Protein AF-A0A8T5TA54-F1 (afdb_monomer)

Solvent-accessible surface area (backbone atoms only — not comparable to full-atom values): 8574 Å² total; per-residue (Å²): 131,85,80,82,76,90,72,83,87,49,63,89,82,46,82,52,91,82,35,67,62,57,64,51,50,52,51,51,45,52,52,49,43,54,49,49,35,72,75,44,66,84,47,61,58,40,90,82,61,46,51,66,59,53,41,54,52,49,54,53,52,48,52,46,51,52,58,50,44,57,58,44,47,53,36,53,55,52,30,76,78,40,66,86,40,66,66,41,48,51,49,36,52,53,46,52,55,49,50,53,55,52,46,69,51,51,49,58,60,63,57,36,56,61,66,36,52,70,70,56,48,53,54,43,63,70,31,78,76,28,62,92,47,34,65,59,55,53,52,50,56,72,40,57,92,82,112

Sequence (147 aa):
MSKQIIEWDLSNLYKGTDDPKINKDMKNIEKLAMKFNSEVKSKLVDASLKPAQLKEWYITLEEIFERMFYLNLFSVLLYSTTSIDDKVKELKAKMEEFSVKINEIVVFFELELNFISEEKYQELLNSPELTNYRHALEFNRLKKDHQ

pLDDT: mean 92.97, std 9.49, range [38.5, 98.81]

Secondary structure (DSSP, 8-state):
----------TTT-SSTT-HHHHHHHHHHHHHHHHHHHHHTTTTT-TT--HHHHHHHHHHHHHHHHHHHHHHHHHHHHHHHHTT-HHHHHHHHHHHHHHHHHHHHHTHHHHHHHHS-HHHHHHHHT-GGGGGGHHHHHHHHHHGGG-

Nearest PDB structures (foldseek):
  3ce2-assembly1_A  TM=7.418E-01  e=1.760E-02  Chlamydia abortus S26/3
  3lg7-assembly1_C  TM=5.269E-01  e=3.759E+00  synthetic construct
  1ez3-assembly1_A  TM=4.646E-01  e=7.739E+00  Rattus norvegicus

Mean predicted aligned error: 4.53 Å

Foldseek 3Di:
DPPPDPADPLVVLAPDLPGVVLVVLLVVLLVLLLVLLVVCFPVLQDPPDDLLNVLVSVVSVVVSVVSLVSQQVSLVSCCVVPVVDPSSVVSNVVSVVSVVVSCVSNVSVLVSLLNHDPVSLVVNLPDPSCPVVNVVSVVSNVCSVVD

Structure (mmCIF, N/CA/C/O backbone):
data_AF-A0A8T5TA54-F1
#
_entry.id   AF-A0A8T5TA54-F1
#
loop_
_atom_site.group_PDB
_atom_site.id
_atom_site.type_symbol
_atom_site.label_atom_id
_atom_site.label_alt_id
_atom_site.label_comp_id
_atom_site.label_asym_id
_atom_site.label_entity_id
_atom_site.label_seq_id
_atom_site.pdbx_PDB_ins_code
_atom_site.Cartn_x
_atom_site.Cartn_y
_atom_site.Cartn_z
_atom_site.occupancy
_atom_site.B_iso_or_equiv
_atom_site.auth_seq_id
_atom_site.auth_comp_id
_atom_site.auth_asym_id
_atom_site.auth_atom_id
_atom_site.pdbx_PDB_model_num
ATOM 1 N N . MET A 1 1 ? -33.623 20.644 26.589 1.00 38.50 1 MET A N 1
ATOM 2 C CA . MET A 1 1 ? -33.645 20.292 25.154 1.00 38.50 1 MET A CA 1
ATOM 3 C C . MET A 1 1 ? -32.517 19.304 24.924 1.00 38.50 1 MET A C 1
ATOM 5 O O . MET A 1 1 ? -31.386 19.641 25.256 1.00 38.50 1 MET A O 1
ATOM 9 N N . SER A 1 2 ? -32.807 18.082 24.476 1.00 48.84 2 SER A N 1
ATOM 10 C CA . SER A 1 2 ? -31.755 17.141 24.088 1.00 48.84 2 SER A CA 1
ATOM 11 C C . SER A 1 2 ? -31.032 17.726 22.879 1.00 48.84 2 SER A C 1
ATOM 13 O O . SER A 1 2 ? -31.647 18.043 21.863 1.00 48.84 2 SER A O 1
ATOM 15 N N . LYS A 1 3 ? -29.727 17.955 23.018 1.00 58.38 3 LYS A N 1
ATOM 16 C CA . LYS A 1 3 ? -28.882 18.400 21.914 1.00 58.38 3 LYS A CA 1
ATOM 17 C C . LYS A 1 3 ? -28.807 17.227 20.940 1.00 58.38 3 LYS A C 1
ATOM 19 O O . LYS A 1 3 ? -28.137 16.244 21.229 1.00 58.38 3 LYS A O 1
ATOM 24 N N . GLN A 1 4 ? -29.575 17.285 19.858 1.00 54.06 4 GLN A N 1
ATOM 25 C CA . GLN A 1 4 ? -29.543 16.264 18.820 1.00 54.06 4 GLN A CA 1
ATOM 26 C C . GLN A 1 4 ? -28.219 16.438 18.072 1.00 54.06 4 GLN A C 1
ATOM 28 O O . GLN A 1 4 ? -28.051 17.370 17.288 1.00 54.06 4 GLN A O 1
ATOM 33 N N . ILE A 1 5 ? -27.233 15.621 18.431 1.00 64.50 5 ILE A N 1
ATOM 34 C CA . ILE A 1 5 ? -25.933 15.602 17.770 1.00 64.50 5 ILE A CA 1
ATOM 35 C C . ILE A 1 5 ? -26.154 14.857 16.455 1.00 64.50 5 ILE A C 1
ATOM 37 O O . ILE A 1 5 ? -26.618 13.720 16.451 1.00 64.50 5 ILE A O 1
ATOM 41 N N . ILE A 1 6 ? -25.910 15.533 15.334 1.00 69.94 6 ILE A N 1
ATOM 42 C CA . ILE A 1 6 ? -25.841 14.872 14.032 1.00 69.94 6 ILE A CA 1
ATOM 43 C C . ILE A 1 6 ? -24.541 14.069 14.052 1.00 69.94 6 ILE A C 1
ATOM 45 O O . ILE A 1 6 ? -23.458 14.652 14.057 1.00 69.94 6 ILE A O 1
ATOM 49 N N . GLU A 1 7 ? -24.660 12.749 14.130 1.00 70.94 7 GLU A N 1
ATOM 50 C CA . GLU A 1 7 ? -23.531 11.823 14.089 1.00 70.94 7 GLU A CA 1
ATOM 51 C C . GLU A 1 7 ? -23.404 11.216 12.689 1.00 70.94 7 GLU A C 1
ATOM 53 O O . GLU A 1 7 ? -24.391 11.052 11.967 1.00 70.94 7 GLU A O 1
ATOM 58 N N . TRP A 1 8 ? -22.173 10.896 12.295 1.00 75.19 8 TRP A N 1
ATOM 59 C CA . TRP A 1 8 ? -21.917 10.151 11.069 1.00 75.19 8 TRP A CA 1
ATOM 60 C C . TRP A 1 8 ? -22.363 8.699 11.261 1.00 75.19 8 TRP A C 1
ATOM 62 O O . TRP A 1 8 ? -21.901 8.035 12.188 1.00 75.19 8 TRP A O 1
ATOM 72 N N . ASP A 1 9 ? -23.208 8.177 10.370 1.00 83.94 9 ASP A N 1
ATOM 73 C CA . ASP A 1 9 ? -23.465 6.736 10.331 1.00 83.94 9 ASP A CA 1
ATOM 74 C C . ASP A 1 9 ? -22.277 6.018 9.676 1.00 83.94 9 ASP A C 1
ATOM 76 O O . ASP A 1 9 ? -22.129 5.975 8.452 1.00 83.94 9 ASP A O 1
ATOM 80 N N . LEU A 1 10 ? -21.403 5.471 10.521 1.00 87.38 10 LEU A N 1
ATOM 81 C CA . LEU A 1 10 ? -20.198 4.750 10.113 1.00 87.38 10 LEU A CA 1
ATOM 82 C C . LEU A 1 10 ? -20.399 3.232 10.043 1.00 87.38 10 LEU A C 1
ATOM 84 O O . LEU A 1 10 ? -19.447 2.510 9.738 1.00 87.38 10 LEU A O 1
ATOM 88 N N . SER A 1 11 ? -21.614 2.734 10.292 1.00 86.50 11 SER A N 1
ATOM 89 C CA . SER A 1 11 ? -21.895 1.294 10.387 1.00 86.50 11 SER A CA 1
ATOM 90 C C . SER A 1 11 ? -21.624 0.531 9.085 1.00 86.50 11 SER A C 1
ATOM 92 O O . SER A 1 11 ? -21.321 -0.663 9.121 1.00 86.50 11 SER A O 1
ATOM 94 N N . ASN A 1 12 ? -21.643 1.234 7.947 1.00 89.44 12 ASN A N 1
ATOM 95 C CA . ASN A 1 12 ? -21.236 0.710 6.642 1.00 89.44 12 ASN A CA 1
ATOM 96 C C . ASN A 1 12 ? -19.732 0.381 6.559 1.00 89.44 12 ASN A C 1
ATOM 98 O O . ASN A 1 12 ? -19.337 -0.455 5.747 1.00 89.44 12 ASN A O 1
ATOM 102 N N . LEU A 1 13 ? -18.889 1.019 7.381 1.00 92.56 13 LEU A N 1
ATOM 103 C CA . LEU A 1 13 ? -17.454 0.730 7.471 1.00 92.56 13 LEU A CA 1
ATOM 104 C C . LEU A 1 13 ? -17.177 -0.313 8.560 1.00 92.56 13 LEU A C 1
ATOM 106 O O . LEU A 1 13 ? -16.640 -1.391 8.267 1.00 92.56 13 LEU A O 1
ATOM 110 N N . TYR A 1 14 ? -17.552 0.022 9.800 1.00 95.56 14 TYR A N 1
ATOM 111 C CA . TYR A 1 14 ? -17.372 -0.791 11.005 1.00 95.56 14 TYR A CA 1
ATOM 112 C C . TYR A 1 14 ? -18.432 -0.435 12.053 1.00 95.56 14 TYR A C 1
ATOM 114 O O . TYR A 1 14 ? -18.876 0.708 12.152 1.00 95.56 14 TYR A O 1
ATOM 122 N N . LYS A 1 15 ? -18.812 -1.405 12.885 1.00 93.38 15 LYS A N 1
ATOM 123 C CA . LYS A 1 15 ? -19.857 -1.252 13.912 1.00 93.38 15 LYS A CA 1
ATOM 124 C C . LYS A 1 15 ? -19.413 -0.478 15.158 1.00 93.38 15 LYS A C 1
ATOM 126 O O . LYS A 1 15 ? -20.255 -0.141 15.983 1.00 93.38 15 LYS A O 1
ATOM 131 N N . GLY A 1 16 ? -18.113 -0.248 15.331 1.00 92.06 16 GLY A N 1
ATOM 132 C CA . GLY A 1 16 ? -17.527 0.400 16.506 1.00 92.06 16 GLY A CA 1
ATOM 133 C C . GLY A 1 16 ? -16.047 0.050 16.672 1.00 92.06 16 GLY A C 1
ATOM 134 O O . GLY A 1 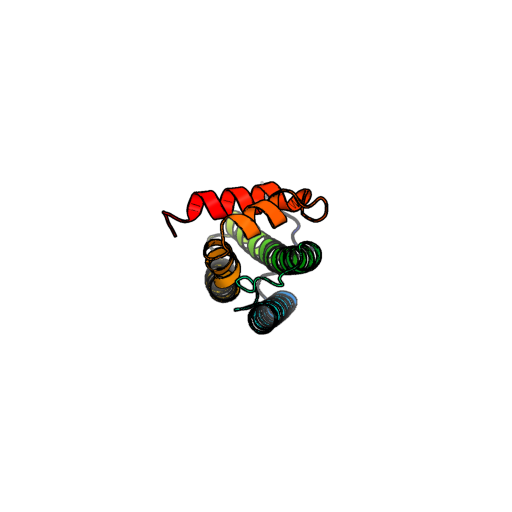16 ? -15.492 -0.692 15.864 1.00 92.06 16 GLY A O 1
ATOM 135 N N . THR A 1 17 ? -15.411 0.556 17.733 1.00 93.62 17 THR A N 1
ATOM 136 C CA . THR A 1 17 ? -13.975 0.336 18.020 1.00 93.62 17 THR A CA 1
ATOM 137 C C . THR A 1 17 ? -13.611 -1.139 18.199 1.00 93.62 17 THR A C 1
ATOM 139 O O . THR A 1 17 ? -12.500 -1.545 17.871 1.00 93.62 17 THR A O 1
ATOM 142 N N . ASP A 1 18 ? -14.562 -1.940 18.683 1.00 93.50 18 ASP A N 1
ATOM 143 C CA . ASP A 1 18 ? -14.373 -3.355 19.012 1.00 93.50 18 ASP A CA 1
ATOM 144 C C . ASP A 1 18 ? -14.824 -4.290 17.868 1.00 93.50 18 ASP A C 1
ATOM 146 O O . ASP A 1 18 ? -14.910 -5.506 18.052 1.00 93.50 18 ASP A O 1
ATOM 150 N N . ASP A 1 19 ? -15.135 -3.753 16.678 1.00 96.94 19 ASP A N 1
ATOM 151 C CA . ASP A 1 19 ? -15.558 -4.570 15.537 1.00 96.94 19 ASP A CA 1
ATOM 152 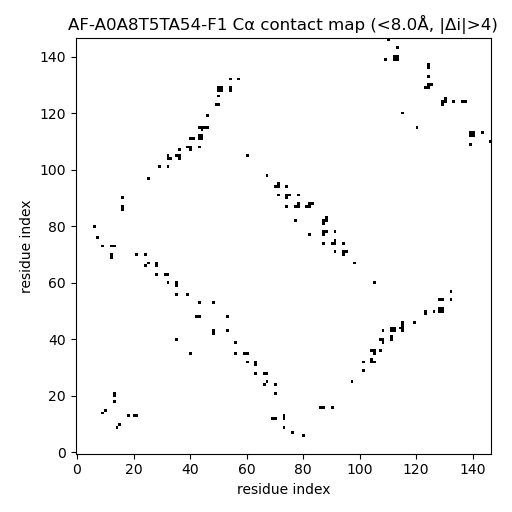C C . ASP A 1 19 ? -14.414 -5.508 15.090 1.00 96.94 19 ASP A C 1
ATOM 154 O O . ASP A 1 19 ? -13.352 -5.040 14.656 1.00 96.94 19 ASP A O 1
ATOM 158 N N . PRO A 1 20 ? -14.597 -6.845 15.128 1.00 96.81 20 PRO A N 1
ATOM 159 C CA . PRO A 1 20 ? -13.560 -7.795 14.727 1.00 96.81 20 PRO A CA 1
ATOM 160 C C . PRO A 1 20 ? -13.126 -7.638 13.262 1.00 96.81 20 PRO A C 1
ATOM 162 O O . PRO A 1 20 ? -12.019 -8.063 12.907 1.00 96.81 20 PRO A O 1
ATOM 165 N N . LYS A 1 21 ? -13.955 -7.016 12.412 1.00 97.12 21 LYS A N 1
ATOM 166 C CA . LYS A 1 21 ? -13.613 -6.695 11.023 1.00 97.12 21 LYS A CA 1
ATOM 167 C C . LYS A 1 21 ? -12.390 -5.777 10.935 1.00 97.12 21 LYS A C 1
ATOM 169 O O . LYS A 1 21 ? -11.590 -5.981 10.033 1.00 97.12 21 LYS A O 1
ATOM 174 N N . ILE A 1 22 ? -12.171 -4.873 11.895 1.00 97.69 22 ILE A N 1
ATOM 175 C CA . ILE A 1 22 ? -10.990 -3.987 11.930 1.00 97.69 22 ILE A CA 1
ATOM 176 C C . ILE A 1 22 ? -9.711 -4.825 11.955 1.00 97.69 22 ILE A C 1
ATOM 178 O O . ILE A 1 22 ? -8.864 -4.721 11.073 1.00 97.69 22 ILE A O 1
ATOM 182 N N . ASN A 1 23 ? -9.598 -5.732 12.928 1.00 97.44 23 ASN A N 1
ATOM 183 C CA . ASN A 1 23 ? -8.420 -6.592 13.061 1.00 97.44 23 ASN A CA 1
ATOM 184 C C . ASN A 1 23 ? -8.252 -7.538 11.862 1.00 97.44 23 ASN A C 1
ATOM 186 O O . ASN A 1 23 ? -7.126 -7.877 11.494 1.00 97.44 23 ASN A O 1
ATOM 190 N N . LYS A 1 24 ? -9.358 -7.988 11.256 1.00 98.19 24 LYS A N 1
ATOM 191 C CA . LYS A 1 24 ? -9.326 -8.806 10.037 1.00 98.19 24 LYS A CA 1
ATOM 192 C C . LYS A 1 24 ? -8.774 -8.013 8.851 1.00 98.19 24 LYS A C 1
ATOM 194 O O . LYS A 1 24 ? -7.896 -8.516 8.153 1.00 98.19 24 LYS A O 1
ATOM 199 N N . ASP A 1 25 ? -9.255 -6.793 8.647 1.00 98.19 25 ASP A N 1
ATOM 200 C CA . ASP A 1 25 ? -8.842 -5.934 7.541 1.00 98.19 25 ASP A CA 1
ATOM 201 C C . ASP A 1 25 ? -7.376 -5.508 7.700 1.00 98.19 25 ASP A C 1
ATOM 203 O O . ASP A 1 25 ? -6.616 -5.647 6.744 1.00 98.19 25 ASP A O 1
ATOM 207 N N . MET A 1 26 ? -6.924 -5.158 8.913 1.00 98.50 26 MET A N 1
ATOM 208 C CA . MET A 1 26 ? -5.500 -4.906 9.199 1.00 98.50 26 MET A CA 1
ATOM 209 C C . MET A 1 26 ? -4.612 -6.096 8.809 1.00 98.50 26 MET A C 1
ATOM 211 O O . MET A 1 26 ? -3.628 -5.933 8.091 1.00 98.50 26 MET A O 1
ATOM 215 N N . LYS A 1 27 ? -4.975 -7.318 9.225 1.00 98.62 27 LYS A N 1
ATOM 216 C CA . LYS A 1 27 ? -4.213 -8.530 8.873 1.00 98.62 27 LYS A CA 1
ATOM 217 C C . LYS A 1 27 ? -4.182 -8.780 7.366 1.00 98.62 27 LYS A C 1
ATOM 219 O O . LYS A 1 27 ? -3.160 -9.215 6.841 1.00 98.62 27 LYS A O 1
ATOM 224 N N . ASN A 1 28 ? -5.291 -8.528 6.672 1.00 98.50 28 ASN A N 1
ATOM 225 C CA . ASN A 1 28 ? -5.367 -8.696 5.223 1.00 98.50 28 ASN A CA 1
ATOM 226 C C . ASN A 1 28 ? -4.494 -7.674 4.485 1.00 98.50 28 ASN A C 1
ATOM 228 O O . ASN A 1 28 ? -3.778 -8.062 3.564 1.00 98.50 28 ASN A O 1
ATOM 232 N N . ILE A 1 29 ? -4.519 -6.406 4.909 1.00 98.69 29 ILE A N 1
ATOM 233 C CA . ILE A 1 29 ? -3.684 -5.333 4.351 1.00 98.69 29 ILE A CA 1
ATOM 234 C C . ILE A 1 29 ? -2.205 -5.651 4.574 1.00 98.69 29 ILE A C 1
ATOM 236 O O . ILE A 1 29 ? -1.429 -5.624 3.626 1.00 98.69 29 ILE A O 1
ATOM 240 N N . GLU A 1 30 ? -1.819 -6.028 5.796 1.00 98.75 30 GLU A N 1
ATOM 241 C CA . GLU A 1 30 ? -0.433 -6.392 6.107 1.00 98.75 30 GLU A CA 1
ATOM 242 C C . GLU A 1 30 ? 0.045 -7.573 5.259 1.00 98.75 30 GLU A C 1
ATOM 244 O O . GLU A 1 30 ? 1.121 -7.520 4.665 1.00 98.75 30 GLU A O 1
ATOM 249 N N . LYS A 1 31 ? -0.776 -8.621 5.136 1.00 98.69 31 LYS A N 1
ATOM 250 C CA . LYS A 1 31 ? -0.457 -9.778 4.295 1.00 98.69 31 LYS A CA 1
ATOM 251 C C . LYS A 1 31 ? -0.294 -9.388 2.824 1.00 98.69 31 LYS A C 1
ATOM 253 O 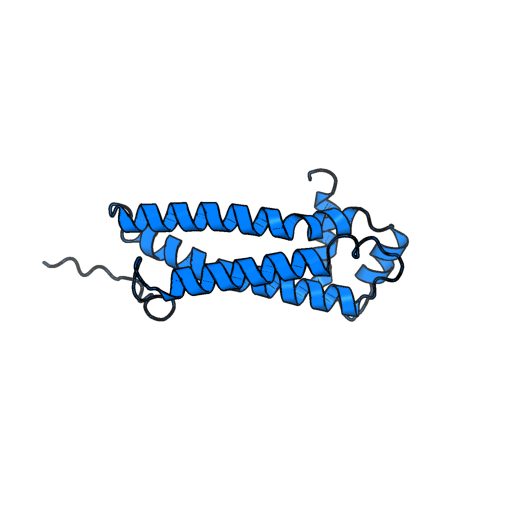O . LYS A 1 31 ? 0.617 -9.893 2.170 1.00 98.69 31 LYS A O 1
ATOM 258 N N . LEU A 1 32 ? -1.166 -8.522 2.304 1.00 98.69 32 LEU A N 1
ATOM 259 C CA . LEU A 1 32 ? -1.087 -8.036 0.927 1.00 98.69 32 LEU A CA 1
ATOM 260 C C . LEU A 1 32 ? 0.184 -7.206 0.708 1.00 98.69 32 LEU A C 1
ATOM 262 O O . LEU A 1 32 ? 0.917 -7.476 -0.238 1.00 98.69 32 LEU A O 1
ATOM 266 N N . ALA A 1 33 ? 0.495 -6.277 1.615 1.00 98.81 33 ALA A N 1
ATOM 267 C CA . ALA A 1 33 ? 1.693 -5.444 1.549 1.00 98.81 33 ALA A CA 1
ATOM 268 C C . ALA A 1 33 ? 2.986 -6.270 1.630 1.00 98.81 33 ALA A C 1
ATOM 270 O O . ALA A 1 33 ? 3.903 -6.063 0.838 1.00 98.81 33 ALA A O 1
ATOM 271 N N . MET A 1 34 ? 3.055 -7.254 2.534 1.00 98.69 34 MET A N 1
ATOM 272 C CA . MET A 1 34 ? 4.206 -8.160 2.632 1.00 98.69 34 MET A CA 1
ATOM 273 C C . MET A 1 34 ? 4.380 -9.004 1.370 1.00 98.69 34 MET A C 1
ATOM 275 O O . MET A 1 34 ? 5.501 -9.157 0.883 1.00 98.69 34 MET A O 1
ATOM 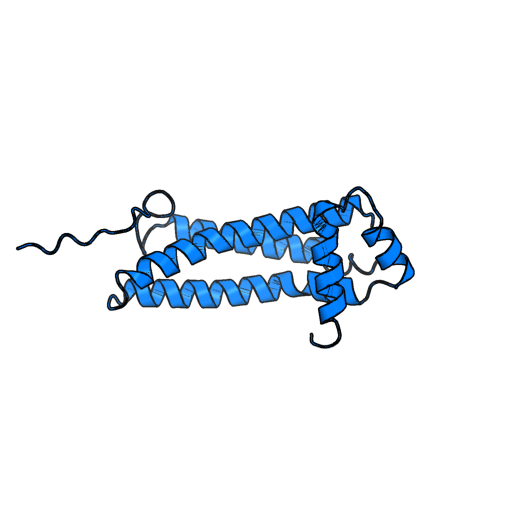279 N N . LYS A 1 35 ? 3.277 -9.529 0.821 1.00 98.56 35 LYS A N 1
ATOM 280 C CA . LYS A 1 35 ? 3.301 -10.269 -0.443 1.00 98.56 35 LYS A CA 1
ATOM 281 C C . LYS A 1 35 ? 3.821 -9.377 -1.570 1.00 98.56 35 LYS A C 1
ATOM 283 O O . LYS A 1 35 ? 4.776 -9.761 -2.239 1.00 98.56 35 LYS A O 1
ATOM 288 N N . PHE A 1 36 ? 3.255 -8.180 -1.714 1.00 98.62 36 PHE A N 1
ATOM 289 C CA . PHE A 1 36 ? 3.673 -7.186 -2.699 1.00 98.62 36 PHE A CA 1
ATOM 290 C C . PHE A 1 36 ? 5.167 -6.867 -2.586 1.00 98.62 36 PHE A C 1
ATOM 292 O O . PHE A 1 36 ? 5.891 -6.981 -3.570 1.00 98.62 36 PHE A O 1
ATOM 299 N N . ASN A 1 37 ? 5.660 -6.575 -1.380 1.00 98.56 37 ASN A N 1
ATOM 300 C CA . ASN A 1 37 ? 7.084 -6.345 -1.152 1.00 98.56 37 ASN A CA 1
ATOM 301 C C . ASN A 1 37 ? 7.928 -7.539 -1.619 1.00 98.56 37 ASN A C 1
ATOM 303 O O . ASN A 1 37 ? 8.821 -7.368 -2.443 1.00 98.56 37 ASN A O 1
ATOM 307 N N . SER A 1 38 ? 7.600 -8.756 -1.180 1.00 98.12 38 SER A N 1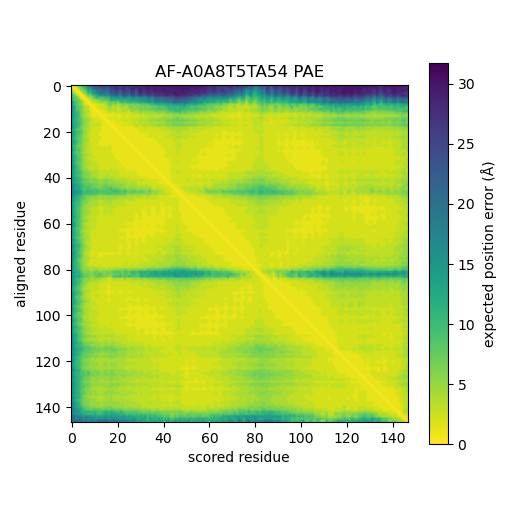
ATOM 308 C CA . SER A 1 38 ? 8.369 -9.952 -1.548 1.00 98.12 38 SER A CA 1
ATOM 309 C C . SER A 1 38 ? 8.375 -10.248 -3.053 1.00 98.12 38 SER A C 1
ATOM 311 O O . SER A 1 38 ? 9.347 -10.787 -3.579 1.00 98.12 38 SER A O 1
ATOM 313 N N . GLU A 1 39 ? 7.293 -9.905 -3.754 1.00 96.75 39 GLU A N 1
ATOM 314 C CA . GLU A 1 39 ? 7.126 -10.196 -5.175 1.00 96.75 39 GLU A CA 1
ATOM 315 C C . GLU A 1 39 ? 7.696 -9.104 -6.081 1.00 96.75 39 GLU A C 1
ATOM 317 O O . GLU A 1 39 ? 8.021 -9.413 -7.227 1.00 96.75 39 GLU A O 1
ATOM 322 N N . VAL A 1 40 ? 7.815 -7.863 -5.607 1.00 97.75 40 VAL A N 1
ATOM 323 C CA . VAL A 1 40 ? 8.156 -6.697 -6.443 1.00 97.75 40 VAL A CA 1
ATOM 324 C C . VAL A 1 40 ? 9.520 -6.107 -6.111 1.00 97.75 40 VAL A C 1
ATOM 326 O O . VAL A 1 40 ? 10.206 -5.623 -7.013 1.00 97.75 40 VAL A O 1
ATOM 329 N N . LYS A 1 41 ? 9.946 -6.168 -4.847 1.00 95.88 41 LYS A N 1
ATOM 330 C CA . LYS A 1 41 ? 11.214 -5.584 -4.409 1.00 95.88 41 LYS A CA 1
ATOM 331 C C . LYS A 1 41 ? 12.385 -6.131 -5.225 1.00 95.88 41 LYS A C 1
ATOM 333 O O . LYS A 1 41 ? 12.456 -7.321 -5.532 1.00 95.88 41 LYS A O 1
ATOM 338 N N . SER A 1 42 ? 13.291 -5.233 -5.587 1.00 94.12 42 SER A N 1
ATOM 339 C CA . SER A 1 42 ? 14.456 -5.429 -6.452 1.00 94.12 42 SER A CA 1
ATOM 340 C C . SER A 1 42 ? 14.155 -5.728 -7.923 1.00 94.12 42 SER A C 1
ATOM 342 O O . SER A 1 42 ? 15.094 -5.868 -8.703 1.00 94.12 42 SER A O 1
ATOM 344 N N . LYS A 1 43 ? 12.884 -5.789 -8.341 1.00 95.00 43 LYS A N 1
ATOM 345 C CA . LYS A 1 43 ? 12.505 -6.009 -9.750 1.00 95.00 43 LYS A CA 1
ATOM 346 C C . LYS A 1 43 ? 12.218 -4.717 -10.512 1.00 95.00 43 LYS A C 1
ATOM 348 O O . LYS A 1 43 ? 12.136 -4.749 -11.735 1.00 95.00 43 LYS A O 1
ATOM 353 N N . LEU A 1 44 ? 12.061 -3.588 -9.818 1.00 92.88 44 LEU A N 1
ATOM 354 C CA . LEU A 1 44 ? 11.792 -2.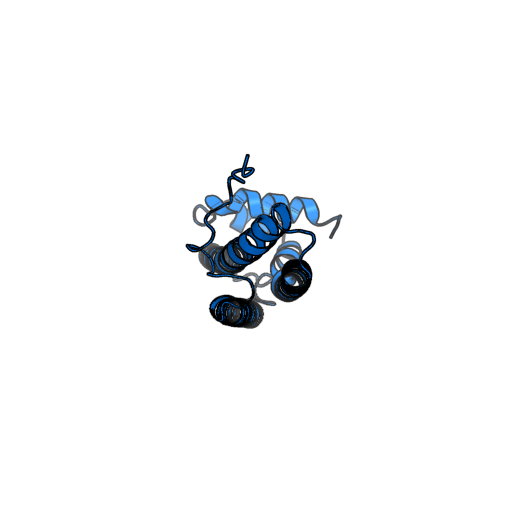289 -10.447 1.00 92.88 44 LEU A CA 1
ATOM 355 C C . LEU A 1 44 ? 13.004 -1.739 -11.203 1.00 92.88 44 LEU A C 1
ATOM 357 O O . LEU A 1 44 ? 12.844 -1.070 -12.217 1.00 92.88 44 LEU A O 1
ATOM 361 N N . VAL A 1 45 ? 14.210 -2.056 -10.729 1.00 92.00 45 VAL A N 1
ATOM 362 C CA . VAL A 1 45 ? 15.483 -1.640 -11.341 1.00 92.00 45 VAL A CA 1
ATOM 363 C C . VAL A 1 45 ? 15.932 -2.545 -12.492 1.00 92.00 45 VAL A C 1
ATOM 365 O O . VAL A 1 45 ? 16.952 -2.278 -13.125 1.00 92.00 45 VAL A O 1
ATOM 368 N N . ASP A 1 46 ? 15.193 -3.619 -12.773 1.00 91.31 46 ASP A N 1
ATOM 369 C CA . ASP A 1 46 ? 15.505 -4.544 -13.857 1.00 91.31 46 ASP A CA 1
ATOM 370 C C . ASP A 1 46 ? 15.194 -3.899 -15.219 1.00 91.31 46 ASP A C 1
ATOM 372 O O . ASP A 1 46 ? 14.085 -3.424 -15.472 1.00 91.31 46 ASP A O 1
ATOM 376 N N . ALA A 1 47 ? 16.164 -3.921 -16.137 1.00 87.75 47 ALA A N 1
ATOM 377 C CA . ALA A 1 47 ? 16.000 -3.387 -17.490 1.00 87.75 47 ALA A CA 1
ATOM 378 C C . ALA A 1 47 ? 14.861 -4.070 -18.279 1.00 87.75 47 ALA A C 1
ATOM 380 O O . ALA A 1 47 ? 14.283 -3.470 -19.190 1.00 87.75 47 ALA A O 1
ATOM 381 N N . SER A 1 48 ? 14.510 -5.309 -17.919 1.00 92.00 48 SER A N 1
ATOM 382 C CA . SER A 1 48 ? 13.425 -6.087 -18.521 1.00 92.00 48 SER A CA 1
ATOM 383 C C . SER A 1 48 ? 12.023 -5.715 -18.023 1.00 92.00 48 SER A C 1
ATOM 385 O O . SER A 1 48 ? 11.044 -6.251 -18.552 1.00 92.00 48 SER A O 1
ATOM 387 N N . LEU A 1 49 ? 11.902 -4.789 -17.058 1.00 94.81 49 LEU A N 1
ATOM 388 C CA . LEU A 1 49 ? 10.618 -4.306 -16.546 1.00 94.81 49 LEU A CA 1
ATOM 389 C C . LEU A 1 49 ? 9.712 -3.847 -17.692 1.00 94.81 49 LEU A C 1
ATOM 391 O O . LEU A 1 49 ? 10.084 -2.994 -18.493 1.00 94.81 49 LEU A O 1
ATOM 395 N N . LYS A 1 50 ? 8.495 -4.381 -17.764 1.00 96.31 50 LYS A N 1
ATOM 396 C CA . LYS A 1 50 ? 7.523 -3.987 -18.791 1.00 96.31 50 LYS A CA 1
ATOM 397 C C . LYS A 1 50 ? 6.530 -2.959 -18.243 1.00 96.31 50 LYS A C 1
ATOM 399 O O . LYS A 1 50 ? 6.102 -3.107 -17.098 1.00 96.31 50 LYS A O 1
ATOM 404 N N . PRO A 1 51 ? 6.056 -2.001 -19.058 1.00 96.81 51 PRO A N 1
ATOM 405 C CA . PRO A 1 51 ? 5.027 -1.045 -18.641 1.00 96.81 51 PRO A CA 1
ATOM 406 C C . PRO A 1 51 ? 3.766 -1.700 -18.061 1.00 96.81 51 PRO A C 1
ATOM 408 O O . PRO A 1 51 ? 3.279 -1.296 -17.009 1.00 96.81 51 PRO A O 1
ATOM 411 N N . ALA A 1 52 ? 3.280 -2.774 -18.693 1.00 97.25 52 ALA A N 1
ATOM 412 C CA . ALA A 1 52 ? 2.130 -3.532 -18.200 1.00 97.25 52 ALA A CA 1
ATOM 413 C C . ALA A 1 52 ? 2.379 -4.155 -16.816 1.00 97.25 52 ALA A C 1
ATOM 415 O O . ALA A 1 52 ? 1.486 -4.177 -15.981 1.00 97.25 52 ALA A O 1
ATOM 416 N N . GLN A 1 53 ? 3.600 -4.621 -16.546 1.00 97.12 53 GLN A N 1
ATOM 417 C CA . GLN A 1 53 ? 3.958 -5.176 -15.242 1.00 97.12 53 GLN A CA 1
ATOM 418 C C . GLN A 1 53 ? 3.994 -4.087 -14.165 1.00 97.12 53 GLN A C 1
ATOM 420 O O . GLN A 1 53 ? 3.467 -4.289 -13.075 1.00 97.12 53 GLN A O 1
ATOM 425 N N . LEU A 1 54 ? 4.559 -2.918 -14.485 1.00 97.56 54 LEU A N 1
ATOM 426 C CA . LEU A 1 54 ? 4.555 -1.774 -13.577 1.00 97.56 54 LEU A CA 1
ATOM 427 C C . LEU A 1 54 ? 3.128 -1.303 -13.261 1.00 97.56 54 LEU A C 1
ATOM 429 O O . LEU A 1 54 ? 2.829 -0.978 -12.115 1.00 97.56 54 LEU A O 1
ATOM 433 N N . LYS A 1 55 ? 2.233 -1.325 -14.253 1.00 98.19 55 LYS A N 1
ATOM 434 C CA . LYS A 1 55 ? 0.810 -1.020 -14.073 1.00 98.19 55 LYS A CA 1
ATOM 435 C C . LYS A 1 55 ? 0.151 -1.947 -13.046 1.00 98.19 55 LYS A C 1
ATOM 437 O O . LYS A 1 55 ? -0.503 -1.460 -12.133 1.00 98.19 55 LYS A O 1
ATOM 442 N N . GLU A 1 56 ? 0.342 -3.261 -13.162 1.00 98.19 56 GLU A N 1
ATOM 443 C CA . GLU A 1 56 ? -0.219 -4.229 -12.202 1.00 98.19 56 GLU A CA 1
ATOM 444 C C . GLU A 1 56 ? 0.300 -3.999 -10.775 1.00 98.19 56 GLU A C 1
ATOM 446 O O . GLU A 1 56 ? -0.430 -4.150 -9.790 1.00 98.19 56 GLU A O 1
ATOM 451 N N . TRP A 1 57 ? 1.562 -3.587 -10.645 1.00 98.12 57 TRP A N 1
ATOM 452 C CA . TRP A 1 57 ? 2.127 -3.244 -9.346 1.00 98.12 57 TRP A CA 1
ATOM 453 C C . TRP A 1 57 ? 1.545 -1.958 -8.767 1.00 98.12 57 TRP A C 1
ATOM 455 O O . TRP A 1 57 ? 1.249 -1.931 -7.575 1.00 98.12 57 TRP A O 1
ATOM 465 N N . TYR A 1 58 ? 1.307 -0.937 -9.593 1.00 98.12 58 TYR A N 1
ATOM 466 C CA . TYR A 1 58 ? 0.573 0.252 -9.163 1.00 98.12 58 TYR A CA 1
ATOM 467 C C . TYR A 1 58 ? -0.847 -0.087 -8.701 1.00 98.12 58 TYR A C 1
ATOM 469 O O . TYR A 1 58 ? -1.231 0.355 -7.626 1.00 98.12 58 TYR A O 1
ATOM 477 N N . ILE A 1 59 ? -1.589 -0.922 -9.435 1.00 98.25 59 ILE A N 1
ATOM 478 C CA . ILE A 1 59 ? -2.940 -1.363 -9.034 1.00 98.25 59 ILE A CA 1
ATOM 479 C C . ILE A 1 59 ? -2.907 -2.048 -7.661 1.00 98.25 59 ILE A C 1
ATOM 481 O O . ILE A 1 59 ? -3.744 -1.784 -6.800 1.00 98.25 59 ILE A O 1
ATOM 485 N N . THR A 1 60 ? -1.915 -2.910 -7.427 1.00 98.31 60 THR A N 1
ATOM 486 C CA . THR A 1 60 ? -1.761 -3.588 -6.129 1.00 98.31 60 THR A CA 1
ATOM 487 C C . THR A 1 60 ? -1.426 -2.595 -5.013 1.00 98.31 60 THR A C 1
ATOM 489 O O . THR A 1 60 ? -1.944 -2.705 -3.901 1.00 98.31 60 THR A O 1
ATOM 492 N N . LEU A 1 61 ? -0.567 -1.613 -5.298 1.00 98.25 61 LEU A N 1
ATOM 493 C CA . LEU A 1 61 ? -0.212 -0.552 -4.359 1.00 98.25 61 LEU A CA 1
ATOM 494 C C . LEU A 1 61 ? -1.428 0.326 -4.017 1.00 98.25 61 LEU A C 1
ATOM 496 O O . LEU A 1 61 ? -1.657 0.623 -2.844 1.00 98.25 61 LEU A O 1
ATOM 500 N N . GLU A 1 62 ? -2.242 0.679 -5.013 1.00 98.00 62 GLU A N 1
ATOM 501 C CA . GLU A 1 62 ? -3.516 1.384 -4.833 1.00 98.00 62 GLU A CA 1
ATOM 502 C C . GLU A 1 62 ? -4.476 0.584 -3.955 1.00 98.00 62 GLU A C 1
ATOM 504 O O . GLU A 1 62 ? -5.028 1.143 -3.013 1.00 98.00 62 GLU A O 1
ATOM 509 N N . GLU A 1 63 ? -4.616 -0.725 -4.182 1.00 98.38 63 GLU A N 1
ATOM 510 C CA . GLU A 1 63 ? -5.473 -1.584 -3.357 1.00 98.38 63 GLU A CA 1
ATOM 511 C C . GLU A 1 63 ? -5.043 -1.572 -1.878 1.00 98.38 63 GLU A C 1
ATOM 513 O O . GLU A 1 63 ? -5.884 -1.515 -0.973 1.00 98.38 63 GLU A O 1
ATOM 518 N N . ILE A 1 64 ? -3.734 -1.607 -1.605 1.00 98.62 64 ILE A N 1
ATOM 519 C CA . ILE A 1 64 ? -3.194 -1.511 -0.240 1.00 98.62 64 ILE A CA 1
ATOM 520 C C . ILE A 1 64 ? -3.592 -0.169 0.389 1.00 98.62 64 ILE A C 1
ATOM 522 O O . ILE A 1 64 ? -4.134 -0.146 1.502 1.00 98.62 64 ILE A O 1
ATOM 526 N N . PHE A 1 65 ? -3.352 0.938 -0.319 1.00 98.06 65 PHE A N 1
ATOM 527 C CA . PHE A 1 65 ? -3.639 2.282 0.181 1.00 98.06 65 PH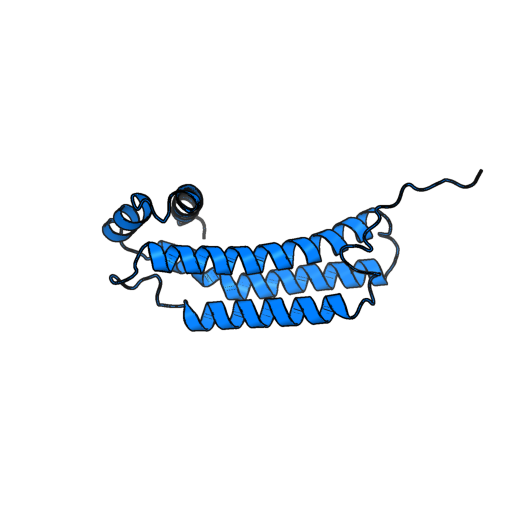E A CA 1
ATOM 528 C C . PHE A 1 65 ? -5.136 2.558 0.326 1.00 98.06 65 PHE A C 1
ATOM 530 O O . PHE A 1 65 ? -5.536 3.160 1.318 1.00 98.06 65 PHE A O 1
ATOM 537 N N . GLU A 1 66 ? -5.976 2.082 -0.588 1.00 97.81 66 GLU A N 1
ATOM 538 C CA . GLU A 1 66 ? -7.431 2.242 -0.537 1.00 97.81 66 GLU A CA 1
ATOM 539 C C . GLU A 1 66 ? -8.025 1.525 0.682 1.00 97.81 66 GLU A C 1
ATOM 541 O O . GLU A 1 66 ? -8.780 2.109 1.466 1.00 97.81 66 GLU A O 1
ATOM 546 N N . ARG A 1 67 ? -7.636 0.266 0.915 1.00 97.88 67 ARG A N 1
ATOM 547 C CA . ARG A 1 67 ? -8.085 -0.491 2.096 1.00 97.88 67 ARG A CA 1
ATOM 548 C C . ARG A 1 67 ? -7.642 0.188 3.393 1.00 97.88 67 ARG A C 1
ATOM 550 O O . ARG A 1 67 ? -8.421 0.282 4.344 1.00 97.88 67 ARG A O 1
ATOM 557 N N . MET A 1 68 ? -6.404 0.681 3.427 1.00 97.44 68 MET A N 1
ATOM 558 C CA . MET A 1 68 ? -5.877 1.435 4.563 1.00 97.44 68 MET A CA 1
ATOM 559 C C . MET A 1 68 ? -6.591 2.783 4.741 1.00 97.44 68 MET A C 1
ATOM 561 O O . MET A 1 68 ? -6.828 3.197 5.877 1.00 97.44 68 MET A O 1
ATOM 565 N N . PHE A 1 69 ? -6.981 3.448 3.651 1.00 96.62 69 PHE A N 1
ATOM 566 C CA . PHE A 1 69 ? -7.720 4.708 3.670 1.00 96.62 69 PHE A CA 1
ATOM 567 C C . PHE A 1 69 ? -9.068 4.550 4.371 1.00 96.62 69 PHE A C 1
ATOM 569 O O . PHE A 1 69 ? -9.346 5.305 5.296 1.00 96.62 69 PHE A O 1
ATOM 576 N N . TYR A 1 70 ? -9.878 3.546 4.024 1.00 95.94 70 TYR A N 1
ATOM 577 C CA . TYR A 1 70 ? -11.184 3.339 4.672 1.00 95.94 70 TYR A CA 1
ATOM 578 C C . TYR A 1 70 ? -11.078 3.026 6.168 1.00 95.94 70 TYR A C 1
ATOM 580 O O . TYR A 1 70 ? -11.910 3.458 6.969 1.00 95.94 70 TYR A O 1
ATOM 588 N N . LEU A 1 71 ? -10.041 2.287 6.555 1.00 95.50 71 LEU A N 1
ATOM 589 C CA . LEU A 1 71 ? -9.751 1.961 7.947 1.00 95.50 71 LEU A CA 1
ATOM 590 C C . LEU A 1 71 ? -9.315 3.202 8.748 1.00 95.50 71 LEU A C 1
ATOM 592 O O . LEU A 1 71 ? -9.818 3.430 9.850 1.00 95.50 71 LEU A O 1
ATOM 596 N N . ASN A 1 72 ? -8.469 4.055 8.169 1.00 95.75 72 ASN A N 1
ATOM 597 C CA . ASN A 1 72 ? -8.108 5.340 8.769 1.00 95.75 72 ASN A CA 1
ATOM 598 C C . ASN A 1 72 ? -9.283 6.321 8.804 1.00 95.75 72 ASN A C 1
ATOM 600 O O . ASN A 1 72 ? -9.492 6.984 9.818 1.00 95.75 72 ASN A O 1
ATOM 604 N N . LEU A 1 73 ? -10.079 6.391 7.736 1.00 94.88 73 LEU A N 1
ATOM 605 C CA . LEU A 1 73 ? -11.239 7.271 7.640 1.00 94.88 73 LEU A CA 1
ATOM 606 C C . LEU A 1 73 ? -12.233 6.989 8.768 1.00 94.88 73 LEU A C 1
ATOM 608 O O . LEU A 1 73 ? -12.676 7.923 9.429 1.00 94.88 73 LEU A O 1
ATOM 612 N N . PHE A 1 74 ? -12.528 5.713 9.037 1.00 95.44 74 PHE A N 1
ATOM 613 C CA . PHE A 1 74 ? -13.366 5.323 10.172 1.00 95.44 74 PHE A CA 1
ATOM 614 C C . PHE A 1 74 ? -12.826 5.868 11.498 1.00 95.44 74 PHE A C 1
ATOM 616 O O . PHE A 1 74 ? -13.556 6.510 12.250 1.00 95.44 74 PHE A O 1
ATOM 623 N N . SER A 1 75 ? -11.537 5.646 11.755 1.00 94.75 75 SER A N 1
ATOM 624 C CA . SER A 1 75 ? -10.870 6.087 12.980 1.00 94.75 75 SER A CA 1
ATOM 625 C C . SER A 1 75 ? -10.895 7.612 13.144 1.00 94.75 75 SER A C 1
ATOM 627 O O . SER A 1 75 ? -11.259 8.124 14.203 1.00 94.75 75 SER A O 1
ATOM 629 N N . VAL A 1 76 ? -10.586 8.357 12.079 1.00 93.56 76 VAL A N 1
ATOM 630 C CA . VAL A 1 76 ? -10.571 9.827 12.083 1.00 93.56 76 VAL A CA 1
ATOM 631 C C . VAL A 1 76 ? -11.971 10.405 12.270 1.00 93.56 76 VAL A C 1
ATOM 633 O O . VAL A 1 76 ? -12.143 11.322 13.075 1.00 93.56 76 VAL A O 1
ATOM 636 N N . LEU A 1 77 ? -12.977 9.876 11.566 1.00 92.94 77 LEU A N 1
ATOM 637 C CA . LEU A 1 77 ? -14.357 10.348 11.695 1.00 92.94 77 LEU A CA 1
ATOM 638 C C . LEU A 1 77 ? -14.902 10.074 13.097 1.00 92.94 77 LEU A C 1
ATOM 640 O O . LEU A 1 77 ? -15.453 10.986 13.713 1.00 92.94 77 LEU A O 1
ATOM 644 N N . LEU A 1 78 ? -14.671 8.877 13.641 1.00 91.94 78 LEU A N 1
ATOM 645 C CA . LEU A 1 78 ? -15.082 8.538 15.004 1.00 91.94 78 LEU A CA 1
ATOM 646 C C . LEU A 1 78 ? -14.383 9.422 16.050 1.00 91.94 78 LEU A C 1
ATOM 648 O O . LEU A 1 78 ? -15.016 9.925 16.979 1.00 91.94 78 LEU A O 1
ATOM 652 N N . TYR A 1 79 ? -13.085 9.678 15.875 1.00 91.81 79 TYR A N 1
ATOM 653 C CA . TYR A 1 79 ? -12.332 10.587 16.739 1.00 91.81 79 TYR A CA 1
ATOM 654 C C . TYR A 1 79 ? -12.847 12.028 16.668 1.00 91.81 79 TYR A C 1
ATOM 656 O O . TYR A 1 79 ? -12.875 12.718 17.684 1.00 91.81 79 TYR A O 1
ATOM 664 N N . SER A 1 80 ? -13.287 12.491 15.495 1.00 89.75 80 SER A N 1
ATOM 665 C CA . SER A 1 80 ? -13.777 13.864 15.318 1.00 89.75 80 SER A CA 1
ATOM 666 C C . SER A 1 80 ? -15.050 14.171 16.115 1.00 89.75 80 SER A C 1
ATOM 668 O O . SER A 1 80 ? -15.270 15.323 16.487 1.00 89.75 80 SER A O 1
ATOM 670 N N . THR A 1 81 ? -15.861 13.153 16.420 1.00 86.25 81 THR A N 1
ATOM 671 C CA . THR A 1 81 ? -17.113 13.294 17.181 1.00 86.25 81 THR A CA 1
ATOM 672 C C . THR A 1 81 ? -16.980 12.886 18.647 1.00 86.25 81 THR A C 1
ATOM 674 O O . THR A 1 81 ? -17.737 13.382 19.479 1.00 86.25 81 THR A O 1
ATOM 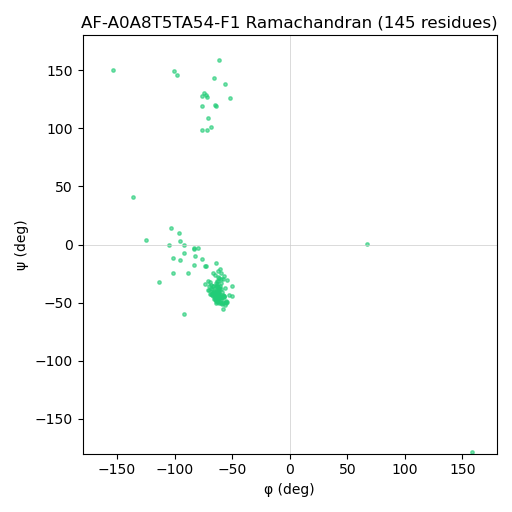677 N N . THR A 1 82 ? -16.014 12.021 18.979 1.00 85.19 82 THR A N 1
ATOM 678 C CA . THR A 1 82 ? -15.932 11.353 20.293 1.00 85.19 82 THR A CA 1
ATOM 679 C C . THR A 1 82 ? -14.500 11.348 20.860 1.00 85.19 82 THR A C 1
ATOM 681 O O . THR A 1 82 ? -14.037 10.374 21.445 1.00 85.19 82 THR A O 1
ATOM 684 N N . SER A 1 83 ? -13.769 12.456 20.710 1.00 82.62 83 SER A N 1
ATOM 685 C CA . SER A 1 83 ? -12.333 12.563 21.044 1.00 82.62 83 SER A CA 1
ATOM 686 C C . SER A 1 83 ? -11.965 12.394 22.525 1.00 82.62 83 SER A C 1
ATOM 688 O O . SER A 1 83 ? -10.792 12.196 22.843 1.00 82.62 83 SER A O 1
ATOM 690 N N . ILE A 1 84 ? -12.930 12.481 23.446 1.00 85.94 84 ILE A N 1
ATOM 691 C CA . ILE A 1 84 ? -12.688 12.289 24.885 1.00 85.94 84 ILE A CA 1
ATOM 692 C C . ILE A 1 84 ? -12.674 10.813 25.300 1.00 85.94 84 ILE A C 1
ATOM 694 O O . ILE A 1 84 ? -12.127 10.514 26.359 1.00 85.94 84 ILE A O 1
ATOM 698 N N . ASP A 1 85 ? -13.221 9.917 24.473 1.00 91.75 85 ASP A N 1
ATOM 699 C CA . ASP A 1 85 ? -13.306 8.479 24.741 1.00 91.75 85 ASP A CA 1
ATOM 700 C C . ASP A 1 85 ? -11.945 7.797 24.532 1.00 91.75 85 ASP A C 1
ATOM 702 O O . ASP A 1 85 ? -11.296 7.951 23.492 1.00 91.75 85 ASP A O 1
ATOM 706 N N . ASP A 1 86 ? -11.501 7.043 25.536 1.00 94.88 86 ASP A N 1
ATOM 707 C CA . ASP A 1 86 ? -10.189 6.401 25.531 1.00 94.88 86 ASP A CA 1
ATOM 708 C C . ASP A 1 86 ? -10.080 5.262 24.509 1.00 94.88 86 ASP A C 1
ATOM 710 O O . ASP A 1 86 ? -9.021 5.112 23.899 1.00 94.88 86 ASP A O 1
ATOM 714 N N . LYS A 1 87 ? -11.163 4.526 24.223 1.00 94.62 87 LYS A N 1
ATOM 715 C CA . LYS A 1 87 ? -11.167 3.499 23.165 1.00 94.62 87 LYS A CA 1
ATOM 716 C C . LYS A 1 87 ? -11.004 4.122 21.785 1.00 94.62 87 LYS A C 1
ATOM 718 O O . LYS A 1 87 ? -10.364 3.545 20.909 1.00 94.62 87 LYS A O 1
ATOM 723 N N . VAL A 1 88 ? -11.580 5.304 21.577 1.00 94.06 88 VAL A N 1
ATOM 724 C CA . VAL A 1 88 ? -11.462 6.035 20.309 1.00 94.06 88 VAL A CA 1
ATOM 725 C C . VAL A 1 88 ? -10.042 6.583 20.131 1.00 94.06 88 VAL A C 1
ATOM 727 O O . VAL A 1 88 ? -9.488 6.497 19.033 1.00 94.06 88 VAL A O 1
ATOM 730 N N . LYS A 1 89 ? -9.411 7.078 21.205 1.00 95.69 89 LYS A N 1
ATOM 731 C CA . LYS A 1 89 ? -7.985 7.463 21.196 1.00 95.69 89 LYS A CA 1
ATOM 732 C C . LYS A 1 89 ? -7.075 6.270 20.914 1.00 95.69 89 LYS A C 1
ATOM 734 O O . LYS A 1 89 ? -6.187 6.382 20.073 1.00 95.69 89 LYS A O 1
ATOM 739 N N . GLU A 1 90 ? -7.311 5.140 21.579 1.00 96.12 90 GLU A N 1
ATOM 740 C CA . GLU A 1 90 ? -6.549 3.902 21.380 1.00 96.12 90 GLU A CA 1
ATOM 741 C C . GLU A 1 90 ? -6.665 3.412 19.933 1.00 96.12 90 GLU A C 1
ATOM 743 O O . GLU A 1 90 ? -5.653 3.127 19.291 1.00 96.12 90 GLU A O 1
ATOM 748 N N . LEU A 1 91 ? -7.885 3.384 19.384 1.00 96.12 91 LEU A N 1
ATOM 749 C CA . LEU A 1 91 ? -8.112 3.026 17.987 1.00 96.12 91 LEU A CA 1
ATOM 750 C C . LEU A 1 91 ? -7.324 3.947 17.050 1.00 96.12 91 LEU A C 1
ATOM 752 O O . LEU A 1 91 ? -6.690 3.462 16.115 1.00 96.12 91 LEU A O 1
ATOM 756 N N . LYS A 1 92 ? -7.337 5.260 17.298 1.00 95.75 92 LYS A N 1
ATOM 757 C CA . LYS A 1 92 ? -6.612 6.226 16.472 1.00 95.75 92 LYS A CA 1
ATOM 758 C C . LYS A 1 92 ? -5.106 6.016 16.499 1.00 95.75 92 LYS A C 1
ATOM 760 O O . LYS A 1 92 ? -4.524 5.880 15.426 1.00 95.75 92 LYS A O 1
ATOM 765 N N . ALA A 1 93 ? -4.512 5.896 17.683 1.00 96.62 93 ALA A N 1
ATOM 766 C CA . ALA A 1 93 ? -3.088 5.597 17.823 1.00 96.62 93 ALA A CA 1
ATOM 767 C C . ALA A 1 93 ? -2.720 4.288 17.104 1.00 96.62 93 ALA A C 1
ATOM 769 O O . ALA A 1 93 ? -1.781 4.245 16.313 1.00 96.62 93 ALA A O 1
ATOM 770 N N . LYS A 1 94 ? -3.538 3.243 17.273 1.00 97.44 94 LYS A N 1
ATOM 771 C CA . LYS A 1 94 ? -3.354 1.957 16.591 1.00 97.44 94 LYS A CA 1
ATOM 772 C C . LYS A 1 94 ? -3.396 2.078 15.062 1.00 97.44 94 LYS A C 1
ATOM 774 O O . LYS A 1 94 ? -2.636 1.388 14.384 1.00 97.44 94 LYS A O 1
ATOM 779 N N . MET A 1 95 ? -4.270 2.919 14.503 1.00 97.38 95 MET A N 1
ATOM 780 C CA . MET A 1 95 ? -4.330 3.139 13.049 1.00 97.38 95 MET A CA 1
ATOM 781 C C . MET A 1 95 ? -3.162 3.981 12.528 1.00 97.38 95 MET A C 1
ATOM 783 O O . MET A 1 95 ? -2.671 3.713 11.429 1.00 97.38 95 MET A O 1
ATOM 787 N N . GLU A 1 96 ? -2.672 4.943 13.313 1.00 96.81 96 GLU A N 1
ATOM 788 C CA . GLU A 1 96 ? -1.465 5.718 12.998 1.00 96.81 96 GLU A CA 1
ATOM 789 C C . GLU A 1 96 ? -0.227 4.804 12.956 1.00 96.81 96 GLU A C 1
ATOM 791 O O . GLU A 1 96 ? 0.472 4.765 11.942 1.00 96.81 96 GLU A O 1
ATOM 796 N N . GLU A 1 97 ? -0.012 3.982 13.989 1.00 98.25 97 GLU A N 1
ATOM 797 C CA . GLU A 1 97 ? 1.075 2.989 14.041 1.00 98.25 97 GLU A CA 1
ATOM 798 C C . GLU A 1 97 ? 0.995 1.982 12.888 1.00 98.25 97 GLU A C 1
ATOM 800 O O . GLU A 1 97 ? 1.993 1.676 12.231 1.00 98.25 97 GLU A O 1
ATOM 805 N N . PHE A 1 98 ? -0.209 1.479 12.604 1.00 98.44 98 PHE A N 1
ATOM 806 C CA . PHE A 1 98 ? -0.421 0.558 11.495 1.00 98.44 98 PHE A CA 1
ATOM 807 C C . PHE A 1 98 ? -0.096 1.204 10.146 1.00 98.44 98 PHE A C 1
ATOM 809 O O . PHE A 1 98 ? 0.528 0.570 9.297 1.00 98.44 98 PHE A O 1
ATOM 816 N N . SER A 1 99 ? -0.460 2.473 9.959 1.00 98.12 99 SER A N 1
ATOM 817 C CA . SER A 1 99 ? -0.154 3.206 8.732 1.00 98.12 99 SER A CA 1
ATOM 818 C C . SER A 1 99 ? 1.350 3.386 8.545 1.00 98.12 99 SER A C 1
ATOM 820 O O . SER A 1 99 ? 1.844 3.173 7.440 1.00 98.12 99 SER A O 1
ATOM 822 N N . VAL A 1 100 ? 2.098 3.709 9.606 1.00 98.38 100 VAL A N 1
ATOM 823 C CA . VAL A 1 100 ? 3.572 3.766 9.559 1.00 98.38 100 VAL A CA 1
ATOM 824 C C . VAL A 1 100 ? 4.142 2.418 9.124 1.00 98.38 100 VAL A C 1
ATOM 826 O O . VAL A 1 100 ? 4.879 2.355 8.142 1.00 98.38 100 VAL A O 1
ATOM 829 N N . LYS A 1 101 ? 3.713 1.329 9.768 1.00 98.50 101 LYS A N 1
ATOM 830 C CA . LYS A 1 101 ? 4.158 -0.032 9.441 1.00 98.50 101 LYS A CA 1
ATOM 831 C C . LYS A 1 101 ? 3.904 -0.409 7.978 1.00 98.50 101 LYS A C 1
ATOM 833 O O . LYS A 1 101 ? 4.773 -0.987 7.331 1.00 98.50 101 LYS A O 1
ATOM 838 N N . ILE A 1 102 ? 2.717 -0.119 7.439 1.00 98.69 102 ILE A N 1
ATOM 839 C CA . ILE A 1 102 ? 2.407 -0.427 6.034 1.00 98.69 102 ILE A CA 1
ATOM 840 C C . ILE A 1 102 ? 3.255 0.425 5.088 1.00 98.69 102 ILE A C 1
ATOM 842 O O . ILE A 1 102 ? 3.793 -0.120 4.125 1.00 98.69 102 ILE A O 1
ATOM 846 N N . ASN A 1 103 ? 3.434 1.718 5.380 1.00 98.00 103 ASN A N 1
ATOM 847 C CA . ASN A 1 103 ? 4.302 2.591 4.587 1.00 98.00 103 ASN A CA 1
ATOM 848 C C . ASN A 1 103 ? 5.747 2.075 4.556 1.00 98.00 103 ASN A C 1
ATOM 850 O O . ASN A 1 103 ? 6.315 1.968 3.475 1.00 98.00 103 ASN A O 1
ATOM 854 N N . GLU A 1 104 ? 6.319 1.664 5.690 1.00 98.25 104 GLU A N 1
ATOM 855 C CA . GLU A 1 104 ? 7.659 1.054 5.746 1.00 98.25 104 GLU A CA 1
ATOM 856 C C . GLU A 1 104 ? 7.784 -0.186 4.847 1.00 98.25 104 GLU A C 1
ATOM 858 O O . GLU A 1 104 ? 8.818 -0.405 4.212 1.00 98.25 104 GLU A O 1
ATOM 863 N N . ILE A 1 105 ? 6.725 -0.996 4.754 1.00 98.56 105 ILE A N 1
ATOM 864 C CA . ILE A 1 105 ? 6.705 -2.177 3.887 1.00 98.56 105 ILE A CA 1
ATOM 865 C C . ILE A 1 105 ? 6.662 -1.782 2.409 1.00 98.56 105 ILE A C 1
ATOM 867 O O . ILE A 1 105 ? 7.265 -2.480 1.602 1.00 98.56 105 ILE A O 1
ATOM 871 N N . VAL A 1 106 ? 5.974 -0.712 2.011 1.00 98.44 106 VAL A N 1
ATOM 872 C CA . VAL A 1 106 ? 5.777 -0.392 0.581 1.00 98.44 106 VAL A CA 1
ATOM 873 C C . VAL A 1 106 ? 6.689 0.714 0.045 1.00 98.44 106 VAL A C 1
ATOM 875 O O . VAL A 1 106 ? 6.817 0.841 -1.170 1.00 98.44 106 VAL A O 1
ATOM 878 N N . VAL A 1 107 ? 7.392 1.455 0.912 1.00 96.81 107 VAL A N 1
ATOM 879 C CA . VAL A 1 107 ? 8.250 2.599 0.534 1.00 96.81 107 VAL A CA 1
ATOM 880 C C . VAL A 1 107 ? 9.347 2.239 -0.472 1.00 96.81 107 VAL A C 1
ATOM 882 O O . VAL A 1 107 ? 9.745 3.075 -1.278 1.00 96.81 107 VAL A O 1
ATOM 885 N N . PHE A 1 108 ? 9.802 0.978 -0.491 1.00 96.62 108 PHE A N 1
ATOM 886 C CA . PHE A 1 108 ? 10.781 0.506 -1.477 1.00 96.62 108 PHE A CA 1
ATOM 887 C C . PHE A 1 108 ? 10.333 0.771 -2.921 1.00 96.62 108 PHE A C 1
ATOM 889 O O . PHE A 1 108 ? 11.184 0.955 -3.781 1.00 96.62 108 PHE A O 1
ATOM 896 N N . PHE A 1 109 ? 9.024 0.778 -3.191 1.00 97.38 109 PHE A N 1
ATOM 897 C CA . PHE A 1 109 ? 8.490 0.916 -4.540 1.00 97.38 109 PHE A CA 1
ATOM 898 C C . PHE A 1 109 ? 8.849 2.279 -5.146 1.00 97.38 109 PHE A C 1
ATOM 900 O O . PHE A 1 109 ? 9.388 2.354 -6.247 1.00 97.38 109 PHE A O 1
ATOM 907 N N . GLU A 1 110 ? 8.627 3.352 -4.387 1.00 94.94 110 GLU A N 1
ATOM 908 C CA . GLU A 1 110 ? 9.006 4.718 -4.767 1.00 94.94 110 GLU A CA 1
ATOM 909 C C . GLU A 1 110 ? 10.531 4.873 -4.871 1.00 94.94 110 GLU A C 1
ATOM 911 O O . GLU A 1 110 ? 11.046 5.439 -5.841 1.00 94.94 110 GLU A O 1
ATOM 916 N N . LEU A 1 111 ? 11.264 4.305 -3.905 1.00 94.69 111 LEU A N 1
ATOM 917 C CA . LEU A 1 111 ? 12.726 4.381 -3.855 1.00 94.69 111 LEU A CA 1
ATOM 918 C C . LEU A 1 111 ? 13.385 3.665 -5.040 1.00 94.69 111 LEU A C 1
ATOM 920 O O . LEU A 1 111 ? 14.276 4.217 -5.679 1.00 94.69 111 LEU A O 1
ATOM 924 N N . GLU A 1 112 ? 12.950 2.452 -5.372 1.00 95.31 112 GLU A N 1
ATOM 925 C CA . GLU A 1 112 ? 13.516 1.684 -6.483 1.00 95.31 112 GLU A CA 1
ATOM 926 C C . GLU A 1 112 ? 13.196 2.303 -7.845 1.00 95.31 112 GLU A C 1
ATOM 928 O O . GLU A 1 112 ? 14.062 2.320 -8.723 1.00 95.31 112 GLU A O 1
ATOM 933 N N . LEU A 1 113 ? 12.011 2.901 -8.008 1.00 94.38 113 LEU A N 1
ATOM 934 C CA . LEU A 1 113 ? 11.678 3.676 -9.206 1.00 94.38 113 LEU A CA 1
ATOM 935 C C . LEU A 1 113 ? 12.654 4.838 -9.441 1.00 94.38 113 LEU A C 1
ATOM 937 O O . LEU A 1 113 ? 12.919 5.196 -10.587 1.00 94.38 113 LEU A O 1
ATOM 941 N N . ASN A 1 114 ? 13.254 5.410 -8.395 1.00 92.50 114 ASN A N 1
ATOM 942 C CA . ASN A 1 114 ? 14.239 6.481 -8.556 1.00 92.50 114 ASN A CA 1
ATOM 943 C C . ASN A 1 114 ? 15.597 6.009 -9.094 1.00 92.50 114 ASN A C 1
ATOM 945 O O . ASN A 1 114 ? 16.350 6.831 -9.641 1.00 92.50 114 ASN A O 1
ATOM 949 N N . PHE A 1 115 ? 15.891 4.711 -8.997 1.00 91.88 115 PHE A N 1
ATOM 950 C CA . PHE A 1 115 ? 17.132 4.099 -9.477 1.00 91.88 115 PHE A CA 1
ATOM 951 C C . PHE A 1 115 ? 17.054 3.577 -10.915 1.00 91.88 115 PHE A C 1
ATOM 953 O O . PHE A 1 115 ? 18.088 3.211 -11.472 1.00 91.88 115 PHE A O 1
ATOM 960 N N . ILE A 1 116 ? 15.876 3.576 -11.548 1.00 93.81 116 ILE A N 1
ATOM 961 C CA . ILE A 1 116 ? 15.766 3.205 -12.964 1.00 93.81 116 ILE A CA 1
ATOM 962 C C . ILE A 1 116 ? 16.487 4.237 -13.843 1.00 93.81 116 ILE A C 1
ATOM 964 O O . ILE A 1 116 ? 16.448 5.443 -13.553 1.00 93.81 116 ILE A O 1
ATOM 968 N N . SER A 1 117 ? 17.128 3.761 -14.917 1.00 92.75 117 SER A N 1
ATOM 969 C CA . SER A 1 117 ? 17.866 4.624 -15.845 1.00 92.75 117 SER A CA 1
ATOM 970 C C . SER A 1 117 ? 16.947 5.645 -16.516 1.00 92.75 117 SER A C 1
ATOM 972 O O . SER A 1 117 ? 15.728 5.459 -16.580 1.00 92.75 117 SER A O 1
ATOM 974 N N . GLU A 1 118 ? 17.528 6.730 -17.025 1.00 93.38 118 GLU A N 1
ATOM 975 C CA . GLU A 1 118 ? 16.752 7.769 -17.701 1.00 93.38 118 GLU A CA 1
ATOM 976 C C . GLU A 1 118 ? 16.061 7.220 -18.953 1.00 93.38 118 GLU A C 1
ATOM 978 O O . GLU A 1 118 ? 14.882 7.479 -19.173 1.00 93.38 118 GLU A O 1
ATOM 983 N N . GLU A 1 119 ? 16.743 6.370 -19.723 1.00 94.31 119 GLU A N 1
ATOM 984 C CA . GLU A 1 119 ? 16.170 5.721 -20.904 1.00 94.31 119 GLU A CA 1
ATOM 985 C C . GLU A 1 119 ? 14.949 4.878 -20.532 1.00 94.31 119 GLU A C 1
ATOM 987 O O . GLU A 1 119 ? 13.903 4.979 -21.176 1.00 94.31 119 GLU A O 1
ATOM 992 N N . LYS A 1 120 ? 15.053 4.084 -19.456 1.00 94.88 120 LYS A N 1
ATOM 993 C CA . LYS A 1 120 ? 13.950 3.233 -19.007 1.00 94.88 120 LYS A CA 1
ATOM 994 C C . LYS A 1 120 ? 12.786 4.047 -18.456 1.00 94.88 120 LYS A C 1
ATOM 996 O O . LYS A 1 120 ? 11.628 3.719 -18.697 1.00 94.88 120 LYS A O 1
ATOM 1001 N N . TYR A 1 121 ? 13.082 5.119 -17.733 1.00 95.38 121 TYR A N 1
ATOM 1002 C CA . TYR A 1 121 ? 12.069 6.044 -17.245 1.00 95.38 121 TYR A CA 1
ATOM 1003 C C . TYR A 1 121 ? 11.295 6.690 -18.391 1.00 95.38 121 TYR A C 1
ATOM 1005 O O . TYR A 1 121 ? 10.067 6.682 -18.361 1.00 95.38 121 TYR A O 1
ATOM 1013 N N . GLN A 1 122 ? 11.983 7.175 -19.427 1.00 95.75 122 GLN A N 1
ATOM 1014 C CA . GLN A 1 122 ? 11.331 7.745 -20.606 1.00 95.75 122 GLN A CA 1
ATOM 1015 C C . GLN A 1 122 ? 10.510 6.699 -21.374 1.00 95.75 122 GLN A C 1
ATOM 1017 O O . GLN A 1 122 ? 9.427 7.021 -21.861 1.00 95.75 122 GLN A O 1
ATOM 1022 N N . GLU A 1 123 ? 10.969 5.446 -21.452 1.00 95.81 123 GLU A N 1
ATOM 1023 C CA . GLU A 1 123 ? 10.181 4.337 -22.013 1.00 95.81 123 GLU A CA 1
ATOM 1024 C C . GLU A 1 123 ? 8.861 4.148 -21.247 1.00 95.81 123 GLU A C 1
ATOM 1026 O O . GLU A 1 123 ? 7.788 4.145 -21.849 1.00 95.81 123 GLU A O 1
ATOM 1031 N N . LEU A 1 124 ? 8.925 4.042 -19.916 1.00 96.31 124 LEU A N 1
ATOM 1032 C CA . LEU A 1 124 ? 7.749 3.842 -19.063 1.00 96.31 124 LEU A CA 1
ATOM 1033 C C . LEU A 1 124 ? 6.804 5.050 -19.099 1.00 96.31 124 LEU A C 1
ATOM 1035 O O . LEU A 1 124 ? 5.591 4.880 -19.210 1.00 96.31 124 LEU A O 1
ATOM 1039 N N . LEU A 1 125 ? 7.350 6.266 -19.048 1.00 96.12 125 LEU A N 1
ATOM 1040 C CA . LEU A 1 125 ? 6.587 7.515 -19.032 1.00 96.12 125 LEU A CA 1
ATOM 1041 C C . LEU A 1 125 ? 5.767 7.725 -20.314 1.00 96.12 125 LEU A C 1
ATOM 1043 O O . LEU A 1 125 ? 4.673 8.289 -20.268 1.00 96.12 125 LEU A O 1
ATOM 1047 N N . ASN A 1 126 ? 6.289 7.271 -21.456 1.00 96.50 126 ASN A N 1
ATOM 1048 C CA . ASN A 1 126 ? 5.634 7.404 -22.758 1.00 96.50 126 ASN A CA 1
ATOM 1049 C C . ASN A 1 126 ? 4.743 6.203 -23.121 1.00 96.50 126 ASN A C 1
ATOM 1051 O O . ASN A 1 126 ? 4.122 6.206 -24.186 1.00 96.50 126 ASN A O 1
ATOM 1055 N N . SER A 1 127 ? 4.649 5.188 -22.257 1.00 97.44 127 SER A N 1
ATOM 1056 C CA . SER A 1 127 ? 3.853 3.992 -22.524 1.00 97.44 127 SER A CA 1
ATOM 1057 C C . SER A 1 127 ? 2.350 4.267 -22.383 1.00 97.44 127 SER A C 1
ATOM 1059 O O . SER A 1 127 ? 1.917 4.762 -21.336 1.00 97.44 127 SER A O 1
ATOM 1061 N N . PRO A 1 128 ? 1.509 3.884 -23.363 1.00 96.94 128 PRO A N 1
ATOM 1062 C CA . PRO A 1 128 ? 0.060 4.075 -23.270 1.00 96.94 128 PRO A CA 1
ATOM 1063 C C . PRO A 1 128 ? -0.573 3.310 -22.093 1.00 96.94 128 PRO A C 1
ATOM 1065 O O . PRO A 1 128 ? -1.558 3.768 -21.512 1.00 96.94 128 PRO A O 1
ATOM 1068 N N . GLU A 1 129 ? 0.007 2.183 -21.681 1.00 96.62 129 GLU A N 1
ATOM 1069 C CA . GLU A 1 129 ? -0.436 1.357 -20.551 1.00 96.62 129 GLU A CA 1
ATOM 1070 C C . GLU A 1 129 ? -0.377 2.100 -19.212 1.00 96.62 129 GLU A C 1
ATOM 1072 O O . GLU A 1 129 ? -1.162 1.797 -18.311 1.00 96.62 129 GLU A O 1
ATOM 1077 N N . LEU A 1 130 ? 0.532 3.071 -19.087 1.00 97.12 130 LEU A N 1
ATOM 1078 C CA . LEU A 1 130 ? 0.787 3.835 -17.867 1.00 97.12 130 LEU A CA 1
ATOM 1079 C C . LEU A 1 130 ? 0.173 5.238 -17.906 1.00 97.12 130 LEU A C 1
ATOM 1081 O O . LEU A 1 130 ? 0.471 6.052 -17.040 1.00 97.12 130 LEU A O 1
ATOM 1085 N N . THR A 1 131 ? -0.734 5.519 -18.848 1.00 96.50 131 THR A N 1
ATOM 1086 C CA . THR A 1 131 ? -1.379 6.840 -18.987 1.00 96.50 131 THR A CA 1
ATOM 1087 C C . THR A 1 131 ? -1.960 7.357 -17.664 1.00 96.50 131 THR A C 1
ATOM 1089 O O . THR A 1 131 ? -1.719 8.504 -17.297 1.00 96.50 131 THR A O 1
ATOM 1092 N N . ASN A 1 132 ? -2.654 6.502 -16.903 1.00 96.19 132 ASN A N 1
ATOM 1093 C CA . ASN A 1 132 ? -3.246 6.880 -15.610 1.00 96.19 132 ASN A CA 1
ATOM 1094 C C . ASN A 1 132 ? -2.209 7.041 -14.483 1.00 96.19 132 ASN A C 1
ATOM 1096 O O . ASN A 1 132 ? -2.488 7.693 -13.484 1.00 96.19 132 ASN A O 1
ATOM 1100 N N . TYR A 1 133 ? -1.012 6.477 -14.654 1.00 97.00 133 TYR A N 1
ATOM 1101 C CA . TYR A 1 133 ? 0.075 6.485 -13.670 1.00 97.00 133 TYR A CA 1
ATOM 1102 C C . TYR A 1 133 ? 1.205 7.454 -14.031 1.00 97.00 133 TYR A C 1
ATOM 1104 O O . TYR A 1 133 ? 2.161 7.603 -13.271 1.00 97.00 133 TYR A O 1
ATOM 1112 N N . ARG A 1 134 ? 1.092 8.163 -15.160 1.00 95.75 134 ARG A N 1
ATOM 1113 C CA . ARG A 1 134 ? 2.104 9.106 -15.641 1.00 95.75 134 ARG A CA 1
ATOM 1114 C C . ARG A 1 134 ? 2.439 10.171 -14.598 1.00 95.75 134 ARG A C 1
ATOM 1116 O O . ARG A 1 134 ? 3.605 10.368 -14.278 1.00 95.75 134 ARG A O 1
ATOM 1123 N N . HIS A 1 135 ? 1.415 10.799 -14.020 1.00 95.19 135 HIS A N 1
ATOM 1124 C CA . HIS A 1 135 ? 1.610 11.807 -12.978 1.00 95.19 135 HIS A CA 1
ATOM 1125 C C . HIS A 1 135 ? 2.316 11.219 -11.747 1.00 95.19 135 HIS A C 1
ATOM 1127 O O . HIS A 1 135 ? 3.150 11.882 -11.139 1.00 95.19 135 HIS A O 1
ATOM 1133 N N . ALA A 1 136 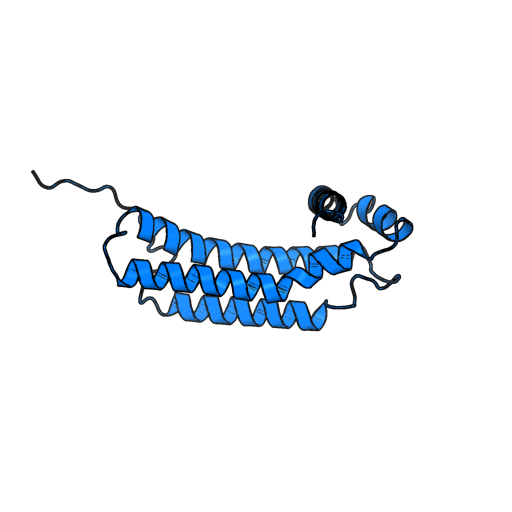? 2.003 9.976 -11.365 1.00 95.00 136 ALA A N 1
ATOM 1134 C CA . ALA A 1 136 ? 2.657 9.324 -10.232 1.00 95.00 136 ALA A CA 1
ATOM 1135 C C . ALA A 1 136 ? 4.159 9.116 -10.491 1.00 95.00 136 ALA A C 1
ATOM 1137 O O . ALA A 1 136 ? 4.971 9.384 -9.607 1.00 95.00 136 ALA A O 1
ATOM 1138 N N . LEU A 1 137 ? 4.534 8.714 -11.711 1.00 95.38 137 LEU A N 1
ATOM 1139 C CA . LEU A 1 137 ? 5.934 8.580 -12.125 1.00 95.38 137 LEU A CA 1
ATOM 1140 C C . LEU A 1 137 ? 6.675 9.921 -12.111 1.00 95.38 137 LEU A C 1
ATOM 1142 O O . LEU A 1 137 ? 7.765 10.011 -11.545 1.00 95.38 137 LEU A O 1
ATOM 1146 N N . GLU A 1 138 ? 6.075 10.962 -12.689 1.00 95.12 138 GLU A N 1
ATOM 1147 C CA . GLU A 1 138 ? 6.648 12.315 -12.714 1.00 95.12 138 GLU A CA 1
ATOM 1148 C C . GLU A 1 138 ? 6.834 12.858 -11.294 1.00 95.12 138 GLU A C 1
ATOM 1150 O O . GLU A 1 138 ? 7.906 13.351 -10.943 1.00 95.12 138 GLU A O 1
ATOM 1155 N N . PHE A 1 139 ? 5.820 12.704 -10.444 1.00 94.00 139 PHE A N 1
ATOM 1156 C CA . PHE A 1 139 ? 5.864 13.156 -9.058 1.00 94.00 139 PHE A CA 1
ATOM 1157 C C . PHE A 1 139 ? 6.914 12.414 -8.226 1.00 94.00 139 PHE A C 1
ATOM 1159 O O . PHE A 1 139 ? 7.627 13.048 -7.449 1.00 94.00 139 PHE A O 1
ATOM 1166 N N . ASN A 1 140 ? 7.055 11.097 -8.411 1.00 94.31 140 ASN A N 1
ATOM 1167 C CA . ASN A 1 140 ? 8.116 10.324 -7.765 1.00 94.31 140 ASN A CA 1
ATOM 1168 C C . ASN A 1 140 ? 9.501 10.826 -8.194 1.00 94.31 140 ASN A C 1
ATOM 1170 O O . ASN A 1 140 ? 10.364 11.071 -7.354 1.00 94.31 140 ASN A O 1
ATOM 1174 N N . ARG A 1 141 ? 9.689 11.069 -9.499 1.00 93.00 141 ARG A N 1
ATOM 1175 C CA . ARG A 1 141 ? 10.961 11.555 -10.044 1.00 93.00 141 ARG A CA 1
ATOM 1176 C C . ARG A 1 141 ? 11.325 12.947 -9.522 1.00 93.00 141 ARG A C 1
ATOM 1178 O O . ARG A 1 141 ? 12.490 13.173 -9.213 1.00 93.00 141 ARG A O 1
ATOM 1185 N N . LEU A 1 142 ? 10.353 13.849 -9.374 1.00 91.38 142 LEU A N 1
ATOM 1186 C CA . LEU A 1 142 ? 10.559 15.184 -8.792 1.00 91.38 142 LEU A CA 1
ATOM 1187 C C . LEU A 1 142 ? 11.010 15.135 -7.326 1.00 91.38 142 LEU A C 1
ATOM 1189 O O . LEU A 1 142 ? 11.738 16.014 -6.876 1.00 91.38 142 LEU A O 1
ATOM 1193 N N . LYS A 1 143 ? 10.578 14.120 -6.574 1.00 88.38 143 LYS A N 1
ATOM 1194 C CA . LYS A 1 143 ? 10.929 13.951 -5.159 1.00 88.38 143 LYS A CA 1
ATOM 1195 C C . LYS A 1 143 ? 12.284 13.302 -4.921 1.00 88.38 143 LYS A C 1
ATOM 1197 O O . LYS A 1 143 ? 12.736 13.307 -3.780 1.00 88.38 143 LYS A O 1
ATOM 1202 N N . LYS A 1 144 ? 12.930 12.775 -5.963 1.00 87.38 144 LYS A N 1
ATOM 1203 C CA . LYS A 1 144 ? 14.187 12.026 -5.862 1.00 87.38 144 LYS A CA 1
ATOM 1204 C C . LYS A 1 144 ? 15.275 12.741 -5.047 1.00 87.38 144 LYS A C 1
ATOM 1206 O O . LYS A 1 144 ? 16.009 12.071 -4.336 1.00 87.38 144 LYS A O 1
ATOM 1211 N N . ASP A 1 145 ? 15.359 14.069 -5.118 1.00 80.38 145 ASP A N 1
ATOM 1212 C CA . ASP A 1 145 ? 16.382 14.862 -4.412 1.00 80.38 145 ASP A CA 1
ATOM 1213 C C . ASP A 1 145 ? 16.026 15.176 -2.941 1.00 80.38 145 ASP A C 1
ATOM 1215 O O . ASP A 1 145 ? 16.802 15.807 -2.220 1.00 80.38 145 ASP A O 1
ATOM 1219 N N . HIS A 1 146 ? 14.834 14.778 -2.490 1.00 78.25 146 HIS A N 1
ATOM 1220 C CA . HIS A 1 146 ? 14.274 15.072 -1.165 1.00 78.25 146 HIS A CA 1
ATOM 1221 C C . HIS A 1 146 ? 13.854 13.815 -0.383 1.00 78.25 146 HIS A C 1
ATOM 1223 O O . HIS A 1 146 ? 13.274 13.946 0.697 1.00 78.25 146 HIS A O 1
ATOM 1229 N N . GLN A 1 147 ? 14.103 12.627 -0.939 1.00 64.94 147 GLN A N 1
ATOM 1230 C CA . GLN A 1 147 ? 13.851 11.312 -0.340 1.00 64.94 147 GLN A CA 1
ATOM 1231 C C . GLN A 1 147 ? 15.166 10.688 0.124 1.00 64.94 147 GLN A C 1
ATOM 1233 O O . GLN A 1 147 ? 15.159 10.098 1.226 1.00 64.94 147 GLN A O 1
#

Radius of gyration: 19.21 Å; Cα contacts (8 Å, |Δi|>4): 106; chains: 1; bounding box: 52×31×49 Å